Protein AF-A0A3D1CQ53-F1 (afdb_monomer_lite)

pLDDT: mean 74.88, std 13.14, range [30.3, 90.75]

Structure (mmCIF, N/CA/C/O backbone):
data_AF-A0A3D1CQ53-F1
#
_entry.id   AF-A0A3D1CQ53-F1
#
loop_
_atom_site.group_PDB
_atom_site.id
_atom_site.type_symbol
_atom_site.label_atom_id
_atom_site.label_alt_id
_atom_site.label_comp_id
_atom_site.label_asym_id
_atom_site.label_entity_id
_atom_site.label_seq_id
_atom_site.pdbx_PDB_ins_code
_atom_site.Cartn_x
_atom_site.Cartn_y
_atom_site.Cartn_z
_atom_site.occupancy
_atom_site.B_iso_or_equiv
_atom_site.auth_seq_id
_atom_site.auth_comp_id
_atom_site.auth_asym_id
_atom_site.auth_atom_id
_atom_site.pdbx_PDB_model_num
ATOM 1 N N . MET A 1 1 ? -16.013 13.087 -5.820 1.00 32.09 1 MET A N 1
ATOM 2 C CA . MET A 1 1 ? -15.587 11.989 -6.717 1.00 32.09 1 MET A CA 1
ATOM 3 C C . MET A 1 1 ? -15.829 10.697 -5.949 1.00 32.09 1 MET A C 1
ATOM 5 O O . MET A 1 1 ? -15.237 10.541 -4.894 1.00 32.09 1 MET A O 1
ATOM 9 N N . ARG A 1 2 ? -16.795 9.865 -6.360 1.00 30.30 2 ARG A N 1
ATOM 10 C CA . ARG A 1 2 ? -17.122 8.604 -5.670 1.00 30.30 2 ARG A CA 1
ATOM 11 C C . ARG A 1 2 ? -16.119 7.542 -6.119 1.00 30.30 2 ARG A C 1
ATOM 13 O O . ARG A 1 2 ? -16.204 7.085 -7.255 1.00 30.30 2 ARG A O 1
ATOM 20 N N . THR A 1 3 ? -15.159 7.187 -5.278 1.00 32.34 3 THR A N 1
ATOM 21 C CA . THR A 1 3 ? -14.360 5.975 -5.479 1.00 32.34 3 THR A CA 1
ATOM 22 C C . THR A 1 3 ? -15.174 4.800 -4.971 1.00 32.34 3 THR A C 1
ATOM 24 O O . THR A 1 3 ? -15.574 4.759 -3.814 1.00 32.34 3 THR A O 1
ATOM 27 N N . PHE A 1 4 ? -15.498 3.898 -5.890 1.00 36.31 4 PHE A N 1
ATOM 28 C CA . PHE A 1 4 ? -16.262 2.695 -5.621 1.00 36.31 4 PHE A CA 1
ATOM 29 C C . PHE A 1 4 ? -15.597 1.861 -4.528 1.00 36.31 4 PHE A C 1
ATOM 31 O O . PHE A 1 4 ? -14.381 1.648 -4.561 1.00 36.31 4 PHE A O 1
ATOM 38 N N . ALA A 1 5 ? -16.447 1.400 -3.609 1.00 36.03 5 ALA A N 1
ATOM 39 C CA . ALA A 1 5 ? -16.154 0.435 -2.568 1.00 36.03 5 ALA A CA 1
ATOM 40 C C . ALA A 1 5 ? -15.258 -0.670 -3.114 1.00 36.03 5 ALA A C 1
ATOM 42 O O . ALA A 1 5 ? -15.531 -1.309 -4.137 1.00 36.03 5 ALA A O 1
ATOM 43 N N . SER A 1 6 ? -14.150 -0.851 -2.432 1.00 37.25 6 SER A N 1
ATOM 44 C CA . SER A 1 6 ? -13.215 -1.899 -2.725 1.00 37.25 6 SER A CA 1
ATOM 45 C C . SER A 1 6 ? -13.654 -3.045 -1.790 1.00 37.25 6 SER A C 1
ATOM 47 O O . SER A 1 6 ? -13.871 -2.814 -0.616 1.00 37.25 6 SER A O 1
ATOM 49 N N . THR A 1 7 ? -13.969 -4.232 -2.330 1.00 43.34 7 THR A N 1
ATOM 50 C CA . THR A 1 7 ? -14.305 -5.511 -1.625 1.00 43.34 7 THR A CA 1
ATOM 51 C C . THR A 1 7 ? -13.051 -6.340 -1.318 1.00 43.34 7 THR A C 1
ATOM 53 O O . THR A 1 7 ? -12.196 -6.245 -2.174 1.00 43.34 7 THR A O 1
ATOM 56 N N . PRO A 1 8 ? -12.947 -7.276 -0.335 1.00 45.84 8 PRO A N 1
ATOM 57 C CA . PRO A 1 8 ? -11.757 -8.123 -0.003 1.00 45.84 8 PRO A CA 1
ATOM 58 C C . PRO A 1 8 ? -10.903 -8.636 -1.181 1.00 45.84 8 PRO A C 1
ATOM 60 O O . PRO A 1 8 ? -9.692 -8.864 -1.099 1.00 45.84 8 PRO A O 1
ATOM 63 N N . GLY A 1 9 ? -11.550 -8.851 -2.326 1.00 51.47 9 GLY A N 1
ATOM 64 C CA . GLY A 1 9 ? -10.889 -9.108 -3.596 1.00 51.47 9 GLY A CA 1
ATOM 65 C C . GLY A 1 9 ? -10.155 -7.911 -4.211 1.00 51.47 9 GLY A C 1
ATOM 66 O O . GLY A 1 9 ? -9.601 -8.089 -5.285 1.00 51.47 9 GLY A O 1
ATOM 67 N N . SER A 1 10 ? -10.141 -6.722 -3.621 1.00 61.00 10 SER A N 1
ATOM 68 C CA . SER A 1 10 ? -9.715 -5.469 -4.235 1.00 61.00 10 SER A CA 1
ATOM 69 C C . SER A 1 10 ? -8.348 -5.049 -3.709 1.00 61.00 10 SER A C 1
ATOM 71 O O . SER A 1 10 ? -7.519 -4.714 -4.540 1.00 61.00 10 SER A O 1
ATOM 73 N N . ALA A 1 11 ? -8.048 -5.179 -2.408 1.00 61.94 11 ALA A N 1
ATOM 74 C CA . ALA A 1 11 ? -6.681 -5.031 -1.904 1.00 61.94 11 ALA A CA 1
ATOM 75 C C . ALA A 1 11 ? -5.781 -6.101 -2.539 1.00 61.94 11 ALA A C 1
ATOM 77 O O . ALA A 1 11 ? -4.714 -5.808 -3.078 1.00 61.94 11 ALA A O 1
ATOM 78 N N . ARG A 1 12 ? -6.292 -7.340 -2.624 1.00 65.94 12 ARG A N 1
ATOM 79 C CA . ARG A 1 12 ? -5.660 -8.425 -3.385 1.00 65.94 12 ARG A CA 1
ATOM 80 C C . ARG A 1 12 ? -5.546 -8.095 -4.878 1.00 65.94 12 ARG A C 1
ATOM 82 O O . ARG A 1 12 ? -4.484 -8.317 -5.447 1.00 65.94 12 ARG A O 1
ATOM 89 N N . ARG A 1 13 ? -6.595 -7.573 -5.533 1.00 73.38 13 ARG A N 1
ATOM 90 C CA . ARG A 1 13 ? -6.533 -7.193 -6.963 1.00 73.38 13 ARG A CA 1
ATOM 91 C C . ARG A 1 13 ? -5.620 -5.994 -7.224 1.00 73.38 13 ARG A C 1
ATOM 93 O O . ARG A 1 13 ? -4.964 -5.988 -8.254 1.00 73.38 13 ARG A O 1
ATOM 100 N N . ARG A 1 14 ? -5.536 -5.018 -6.320 1.00 73.00 14 ARG A N 1
ATOM 101 C CA . ARG A 1 14 ? -4.634 -3.857 -6.387 1.00 73.00 14 ARG A CA 1
ATOM 102 C C . ARG A 1 14 ? -3.191 -4.301 -6.198 1.00 73.00 14 ARG A C 1
ATOM 104 O O . ARG A 1 14 ? -2.336 -3.921 -6.993 1.00 73.00 14 ARG A O 1
ATOM 111 N N . PHE A 1 15 ? -2.924 -5.172 -5.225 1.00 77.88 15 PHE A N 1
ATOM 112 C CA . PHE A 1 15 ? -1.604 -5.773 -5.055 1.00 77.88 15 PHE A CA 1
ATOM 113 C C . PHE A 1 15 ? -1.211 -6.622 -6.272 1.00 77.88 15 PHE A C 1
ATOM 115 O O . PHE A 1 15 ? -0.175 -6.365 -6.868 1.00 77.88 15 PHE A O 1
ATOM 122 N N . ILE A 1 16 ? -2.052 -7.565 -6.715 1.00 80.88 16 ILE A N 1
ATOM 123 C CA . ILE A 1 16 ? -1.764 -8.390 -7.903 1.00 80.88 16 ILE A CA 1
ATOM 124 C C . ILE A 1 16 ? -1.617 -7.516 -9.155 1.00 80.88 16 ILE A C 1
ATOM 126 O O . ILE A 1 16 ? -0.698 -7.723 -9.937 1.00 80.88 16 ILE A O 1
ATOM 130 N N . GLY A 1 17 ? -2.484 -6.520 -9.338 1.00 82.81 17 GLY A N 1
ATOM 131 C CA . GLY A 1 17 ? -2.422 -5.592 -10.464 1.00 82.81 17 GLY A CA 1
ATOM 132 C C . GLY A 1 17 ? -1.127 -4.783 -10.474 1.00 82.81 17 GLY A C 1
ATOM 133 O O . GLY A 1 17 ? -0.437 -4.750 -11.489 1.00 82.81 17 GLY A O 1
ATOM 134 N N . SER A 1 18 ? -0.749 -4.191 -9.337 1.00 82.88 18 SER A N 1
ATOM 135 C CA . SER A 1 18 ? 0.518 -3.453 -9.206 1.00 82.88 18 SER A CA 1
ATOM 136 C C . SER A 1 18 ? 1.744 -4.359 -9.351 1.00 82.88 18 SER A C 1
ATOM 138 O O . SER A 1 18 ? 2.706 -3.974 -10.015 1.00 82.88 18 SER A O 1
ATOM 140 N N . LEU A 1 19 ? 1.683 -5.595 -8.848 1.00 85.94 19 LEU A N 1
ATOM 141 C CA . LEU A 1 19 ? 2.718 -6.609 -9.037 1.00 85.94 19 LEU A CA 1
ATOM 142 C C . LEU A 1 19 ? 2.900 -6.957 -10.521 1.00 85.94 19 LEU A C 1
ATOM 144 O O . LEU A 1 19 ? 4.029 -6.968 -11.004 1.00 85.94 19 LEU A O 1
ATOM 148 N N . VAL A 1 20 ? 1.809 -7.192 -11.256 1.00 89.75 20 VAL A N 1
ATOM 149 C CA . VAL A 1 20 ? 1.844 -7.486 -12.699 1.00 89.75 20 VAL A CA 1
ATOM 150 C C . VAL A 1 20 ? 2.421 -6.309 -13.483 1.00 89.75 20 VAL A C 1
ATOM 152 O O . VAL A 1 20 ? 3.287 -6.518 -14.329 1.00 89.75 20 VAL A O 1
ATOM 155 N N . VAL A 1 21 ? 2.003 -5.076 -13.180 1.00 86.00 21 VAL A N 1
ATOM 156 C CA . VAL A 1 21 ? 2.542 -3.868 -13.832 1.00 86.00 21 VAL A CA 1
ATOM 157 C C . VAL A 1 21 ? 4.032 -3.704 -13.536 1.00 86.00 21 VAL A C 1
ATOM 159 O O . VAL A 1 21 ? 4.813 -3.432 -14.446 1.00 86.00 21 VAL A O 1
ATOM 162 N N . THR A 1 22 ? 4.448 -3.922 -12.289 1.00 87.56 22 THR A N 1
ATOM 163 C CA . THR A 1 22 ? 5.853 -3.806 -11.878 1.00 87.56 22 THR A CA 1
ATOM 164 C C . THR A 1 22 ? 6.713 -4.860 -12.562 1.00 87.56 22 THR A C 1
ATOM 166 O O . THR A 1 22 ? 7.706 -4.515 -13.199 1.00 87.56 22 THR A O 1
ATOM 169 N N . LEU A 1 23 ? 6.310 -6.133 -12.506 1.00 89.62 23 LEU A N 1
ATOM 170 C CA . LEU A 1 23 ? 7.016 -7.228 -13.175 1.00 89.62 23 LEU A CA 1
ATOM 171 C C . LEU A 1 23 ? 7.055 -7.032 -14.693 1.00 89.62 23 LEU A C 1
ATOM 173 O O . LEU A 1 23 ? 8.103 -7.235 -15.298 1.00 89.62 23 LEU A O 1
ATOM 177 N N . GLY A 1 24 ? 5.953 -6.585 -15.299 1.00 90.00 24 GLY A N 1
ATOM 178 C CA . GLY A 1 24 ? 5.892 -6.258 -16.723 1.00 90.00 24 GLY A CA 1
ATOM 179 C C . GLY A 1 24 ? 6.849 -5.127 -17.102 1.00 90.00 24 GLY A C 1
ATOM 180 O O . GLY A 1 24 ? 7.594 -5.252 -18.070 1.00 90.00 24 GLY A O 1
ATOM 181 N N . THR A 1 25 ? 6.902 -4.059 -16.303 1.00 89.25 25 THR A N 1
ATOM 182 C CA . THR A 1 25 ? 7.808 -2.920 -16.535 1.00 89.25 25 THR A CA 1
ATOM 183 C C . THR A 1 25 ? 9.275 -3.344 -16.417 1.00 89.25 25 THR A C 1
ATOM 185 O O . THR A 1 25 ? 10.084 -3.011 -17.284 1.00 89.25 25 THR A O 1
ATOM 188 N N . TRP A 1 26 ? 9.619 -4.137 -15.397 1.00 89.12 26 TRP A N 1
ATOM 189 C CA . TRP A 1 26 ? 10.964 -4.701 -15.245 1.00 89.12 26 TRP A CA 1
ATOM 190 C C . TRP A 1 26 ? 11.325 -5.663 -16.380 1.00 89.12 26 TRP A C 1
ATOM 192 O O . TRP A 1 26 ? 12.440 -5.601 -16.893 1.00 89.12 26 TRP A O 1
ATOM 202 N N . ALA A 1 27 ? 10.391 -6.507 -16.823 1.00 90.75 27 ALA A N 1
ATOM 203 C CA . ALA A 1 27 ? 10.607 -7.404 -17.954 1.00 90.75 27 ALA A CA 1
ATOM 204 C C . ALA A 1 27 ? 10.875 -6.628 -19.252 1.00 90.75 27 ALA A C 1
ATOM 206 O O . ALA A 1 27 ? 11.795 -6.982 -19.982 1.00 90.75 27 ALA A O 1
ATOM 207 N N . VAL A 1 28 ? 10.139 -5.542 -19.516 1.00 88.69 28 VAL A N 1
ATOM 208 C CA . VAL A 1 28 ? 10.373 -4.668 -20.681 1.00 88.69 28 VAL A CA 1
ATOM 209 C C . VAL A 1 28 ? 11.734 -3.971 -20.592 1.00 88.69 28 VAL A C 1
ATOM 211 O O . VAL A 1 28 ? 12.457 -3.926 -21.587 1.00 88.69 28 VAL A O 1
ATOM 214 N N . LEU A 1 29 ? 12.129 -3.475 -19.416 1.00 89.25 29 LEU A N 1
ATOM 215 C CA . LEU A 1 29 ? 13.465 -2.904 -19.191 1.00 89.25 29 LEU A CA 1
ATOM 216 C C . LEU A 1 29 ? 14.570 -3.919 -19.490 1.00 89.25 29 LEU A C 1
ATOM 218 O O . LEU A 1 29 ? 15.460 -3.649 -20.292 1.00 89.25 29 LEU A O 1
ATOM 222 N N . LEU A 1 30 ? 14.486 -5.107 -18.894 1.00 89.94 30 LEU A N 1
ATOM 223 C CA . LEU A 1 30 ? 15.496 -6.148 -19.065 1.00 89.94 30 LEU A CA 1
ATOM 224 C C . LEU A 1 30 ? 15.528 -6.679 -20.499 1.00 89.94 30 LEU A C 1
ATOM 226 O O . LEU A 1 30 ? 16.609 -6.835 -21.057 1.00 89.94 30 LEU A O 1
ATOM 230 N N . PHE A 1 31 ? 14.369 -6.906 -21.119 1.00 90.44 31 PHE A N 1
ATOM 231 C CA . PHE A 1 31 ? 14.280 -7.387 -22.497 1.00 90.44 31 PHE A CA 1
ATOM 232 C C . PHE A 1 31 ? 14.771 -6.341 -23.502 1.00 90.44 31 PHE A C 1
ATOM 234 O O . PHE A 1 31 ? 15.511 -6.675 -24.428 1.00 90.44 31 PHE A O 1
ATOM 241 N N . SER A 1 32 ? 14.407 -5.069 -23.309 1.00 86.06 32 SER A N 1
ATOM 242 C CA . SER A 1 32 ? 14.920 -3.985 -24.149 1.00 86.06 32 SER A CA 1
ATOM 243 C C . SER A 1 32 ? 16.432 -3.878 -24.011 1.00 86.06 32 SER A C 1
ATOM 245 O O . SER A 1 32 ? 17.107 -3.925 -25.031 1.00 86.06 32 SER A O 1
ATOM 247 N N . GLY A 1 33 ? 16.988 -3.856 -22.795 1.00 85.50 33 GLY A N 1
ATOM 248 C CA . GLY A 1 33 ? 18.441 -3.837 -22.589 1.00 85.50 33 GLY A CA 1
ATOM 249 C C . GLY A 1 33 ? 19.140 -5.055 -23.195 1.00 85.50 33 GLY A C 1
ATOM 250 O O . GLY A 1 33 ? 20.115 -4.903 -23.925 1.00 85.50 33 GLY A O 1
ATOM 251 N N . TRP A 1 34 ? 18.596 -6.253 -22.972 1.00 88.94 34 TRP A N 1
ATOM 252 C CA . TRP A 1 34 ? 19.131 -7.501 -23.517 1.00 88.94 34 TRP A CA 1
ATOM 253 C C . TRP A 1 34 ? 19.160 -7.532 -25.047 1.00 88.94 34 TRP A C 1
ATOM 255 O O . TRP A 1 34 ? 20.051 -8.145 -25.619 1.00 88.94 34 TRP A O 1
ATOM 265 N N . THR A 1 35 ? 18.209 -6.888 -25.725 1.00 87.56 35 THR A N 1
ATOM 266 C CA . THR A 1 35 ? 18.141 -6.885 -27.196 1.00 87.56 35 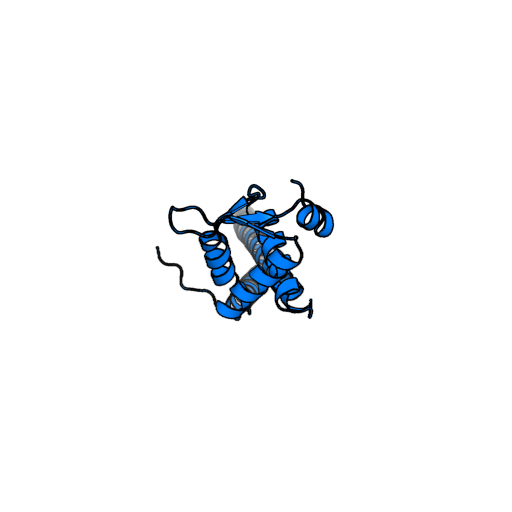THR A CA 1
ATOM 267 C C . THR A 1 35 ? 18.904 -5.719 -27.817 1.00 87.56 35 THR A C 1
ATOM 269 O O . THR A 1 35 ? 19.664 -5.916 -28.762 1.00 87.56 35 THR A O 1
ATOM 272 N N . THR A 1 36 ? 18.751 -4.508 -27.280 1.00 84.00 36 THR A N 1
ATOM 273 C CA . THR A 1 36 ? 19.347 -3.296 -27.868 1.00 84.00 36 THR A CA 1
ATOM 274 C C . THR A 1 36 ? 20.830 -3.137 -27.566 1.00 84.00 36 THR A C 1
ATOM 276 O O . THR A 1 36 ? 21.560 -2.701 -28.449 1.00 84.00 36 THR A O 1
ATOM 279 N N . VAL A 1 37 ? 21.320 -3.526 -26.384 1.00 84.19 37 VAL A N 1
ATOM 280 C CA . VAL A 1 37 ? 22.755 -3.423 -26.061 1.00 84.19 37 VAL A CA 1
ATOM 281 C C . VAL A 1 37 ? 23.625 -4.257 -27.015 1.00 84.19 37 VAL A C 1
ATOM 283 O O . VAL A 1 37 ? 24.517 -3.677 -27.629 1.00 84.19 37 VAL A O 1
ATOM 286 N N . PRO A 1 38 ? 23.396 -5.572 -27.215 1.00 83.81 38 PRO A N 1
ATOM 287 C CA . PRO A 1 38 ? 24.208 -6.346 -28.155 1.00 83.81 38 PRO A CA 1
ATOM 288 C C . PRO A 1 38 ? 23.997 -5.919 -29.610 1.00 83.81 38 PRO A C 1
ATOM 290 O O . PRO A 1 38 ? 24.937 -5.993 -30.395 1.00 83.81 38 PRO A O 1
ATOM 293 N N . PHE A 1 39 ? 22.803 -5.438 -29.970 1.00 84.06 39 PHE A N 1
ATOM 294 C CA . PHE A 1 39 ? 22.555 -4.858 -31.289 1.00 84.06 39 PHE A CA 1
ATOM 295 C C . PHE A 1 39 ? 23.460 -3.640 -31.535 1.00 84.06 39 PHE A C 1
ATOM 297 O O . PHE A 1 39 ? 24.241 -3.640 -32.480 1.00 84.06 39 PHE A O 1
ATOM 304 N N . PHE A 1 40 ? 23.458 -2.658 -30.626 1.00 82.44 40 PHE A N 1
ATOM 305 C CA . PHE A 1 40 ? 24.289 -1.458 -30.757 1.00 82.44 40 PHE A CA 1
ATOM 306 C C . PHE A 1 40 ? 25.796 -1.724 -30.636 1.00 82.44 40 PHE A C 1
ATOM 308 O O . PHE A 1 40 ? 26.585 -0.975 -31.208 1.00 82.44 40 PHE A O 1
ATOM 315 N N . LEU A 1 41 ? 26.212 -2.769 -29.913 1.00 82.69 41 LEU A N 1
ATOM 316 C CA . LEU A 1 41 ? 27.621 -3.174 -29.831 1.00 82.69 41 LEU A CA 1
ATOM 317 C C . LEU A 1 41 ? 28.136 -3.824 -31.124 1.00 82.69 41 LEU A C 1
ATOM 319 O O . LEU A 1 41 ? 29.323 -3.709 -31.417 1.00 82.69 41 LEU A O 1
ATOM 323 N N . ASN A 1 42 ? 27.267 -4.488 -31.890 1.00 81.56 42 ASN A N 1
ATOM 324 C CA . ASN A 1 42 ? 27.632 -5.134 -33.155 1.00 81.56 42 ASN A CA 1
ATOM 325 C C . ASN A 1 42 ? 27.556 -4.189 -34.366 1.00 81.56 42 ASN A C 1
ATOM 327 O O . ASN A 1 42 ? 27.997 -4.545 -35.456 1.00 81.56 42 ASN A O 1
ATOM 331 N N . GLU A 1 43 ? 26.999 -2.991 -34.196 1.00 79.06 43 GLU A N 1
ATOM 332 C CA . GLU A 1 43 ? 26.755 -2.052 -35.285 1.00 79.06 43 GLU A CA 1
ATOM 333 C C . GLU A 1 43 ? 27.849 -0.969 -35.321 1.00 79.06 43 GLU A C 1
ATOM 335 O O . GLU A 1 43 ? 27.824 -0.001 -34.555 1.00 79.06 43 GLU A O 1
ATOM 340 N N . GLU A 1 44 ? 28.802 -1.099 -36.253 1.00 71.25 44 GLU A N 1
ATOM 341 C CA . GLU A 1 44 ? 29.978 -0.214 -36.402 1.00 71.25 44 GLU A CA 1
ATOM 342 C C . GLU A 1 44 ? 29.636 1.275 -36.622 1.00 71.25 44 GLU A C 1
ATOM 344 O O . GLU A 1 44 ? 30.494 2.146 -36.481 1.00 71.25 44 GLU A O 1
ATOM 349 N N . ARG A 1 45 ? 28.384 1.591 -36.977 1.00 76.62 45 ARG A N 1
ATOM 350 C CA . ARG A 1 45 ? 27.917 2.953 -37.295 1.00 76.62 45 ARG A CA 1
ATOM 351 C C . ARG A 1 45 ? 27.108 3.619 -36.184 1.00 76.62 45 ARG A C 1
ATOM 353 O O . ARG A 1 45 ? 26.574 4.709 -36.402 1.00 76.62 45 ARG A O 1
ATOM 360 N N . THR A 1 46 ? 26.993 3.002 -35.010 1.00 77.25 46 THR A N 1
ATOM 361 C CA . THR A 1 46 ? 26.242 3.608 -33.905 1.00 77.25 46 THR A CA 1
ATOM 362 C C . THR A 1 46 ? 26.925 4.892 -33.439 1.00 77.25 46 THR A C 1
ATOM 364 O O . THR A 1 46 ? 28.054 4.876 -32.954 1.00 77.25 46 THR A O 1
ATOM 367 N N . SER A 1 47 ? 26.239 6.029 -33.570 1.00 83.75 47 SER A N 1
ATOM 368 C CA . SER A 1 47 ? 26.773 7.312 -33.116 1.00 83.75 47 SER A CA 1
ATOM 369 C C . SER A 1 47 ? 26.726 7.426 -31.589 1.00 83.75 47 SER A C 1
ATOM 371 O O . SER A 1 47 ? 25.825 6.898 -30.934 1.00 83.75 47 SER A O 1
ATOM 373 N N . ALA A 1 48 ? 27.654 8.186 -31.002 1.00 82.12 48 ALA A N 1
ATOM 374 C CA . ALA A 1 48 ? 27.637 8.483 -29.565 1.00 82.12 48 ALA A CA 1
ATOM 375 C C . ALA A 1 48 ? 26.313 9.139 -29.115 1.00 82.12 48 ALA A C 1
ATOM 377 O O . ALA A 1 48 ? 25.839 8.905 -28.006 1.00 82.12 48 ALA A O 1
ATOM 378 N N . VAL A 1 49 ? 25.675 9.913 -30.001 1.00 85.88 49 VAL A N 1
ATOM 379 C CA . VAL A 1 49 ? 24.367 10.538 -29.754 1.00 85.88 49 VAL A CA 1
ATOM 380 C C . VAL A 1 49 ? 23.269 9.483 -29.578 1.00 85.88 49 VAL A C 1
ATOM 382 O O . VAL A 1 49 ? 22.432 9.629 -28.689 1.00 85.88 49 VAL A O 1
ATOM 385 N N . ALA A 1 50 ? 23.287 8.401 -30.363 1.00 83.31 50 ALA A N 1
ATOM 386 C CA . ALA A 1 50 ? 22.322 7.310 -30.229 1.00 83.31 50 ALA A CA 1
ATOM 387 C C . ALA A 1 50 ? 22.453 6.596 -28.871 1.00 83.31 50 ALA A C 1
ATOM 389 O O . ALA A 1 50 ? 21.441 6.343 -28.219 1.00 83.31 50 ALA A O 1
ATOM 390 N N . TRP A 1 51 ? 23.684 6.366 -28.399 1.00 82.88 51 TRP A N 1
ATOM 391 C CA . TRP A 1 51 ? 23.947 5.804 -27.067 1.00 82.88 51 TRP A CA 1
ATOM 392 C C . TRP A 1 51 ? 23.451 6.700 -25.930 1.00 82.88 51 TRP A C 1
ATOM 394 O O . TRP A 1 51 ? 22.855 6.207 -24.972 1.00 82.88 51 TRP A O 1
ATOM 404 N N . ILE A 1 52 ? 23.650 8.016 -26.044 1.00 86.62 52 ILE A N 1
ATOM 405 C CA . ILE A 1 52 ? 23.174 8.982 -25.044 1.00 86.62 52 ILE A CA 1
ATOM 406 C C . ILE A 1 52 ? 21.641 9.009 -25.008 1.00 86.62 52 ILE A C 1
ATOM 408 O O . ILE A 1 52 ? 21.053 8.920 -23.931 1.00 86.62 52 ILE A O 1
ATOM 412 N N . MET A 1 53 ? 20.983 9.082 -26.170 1.00 87.38 53 MET A N 1
ATOM 413 C CA . MET A 1 53 ? 19.516 9.080 -26.253 1.00 87.38 53 MET A CA 1
ATOM 414 C C . MET A 1 53 ? 18.925 7.773 -25.720 1.00 87.38 53 MET A C 1
ATOM 416 O O . MET A 1 53 ? 17.958 7.803 -24.959 1.00 87.38 53 MET A O 1
ATOM 420 N N . PHE A 1 54 ? 19.542 6.636 -26.052 1.00 85.12 54 PHE A N 1
ATOM 421 C CA . PHE A 1 54 ? 19.167 5.339 -25.500 1.00 85.12 54 PHE A CA 1
ATOM 422 C C . PHE A 1 54 ? 19.297 5.324 -23.973 1.00 85.12 54 PHE A C 1
ATOM 424 O O . PHE A 1 54 ? 18.334 4.984 -23.291 1.00 85.12 54 PHE A O 1
ATOM 431 N N . GLY A 1 55 ? 20.433 5.772 -23.429 1.00 86.62 55 GLY A N 1
ATOM 432 C CA . GLY A 1 55 ? 20.659 5.850 -21.984 1.00 86.62 55 GLY A CA 1
ATOM 433 C C . GLY A 1 55 ? 19.639 6.733 -21.255 1.00 86.62 55 GLY A C 1
ATOM 434 O O . GLY A 1 55 ? 19.146 6.347 -20.196 1.00 86.62 55 GLY A O 1
ATOM 435 N N . LEU A 1 56 ? 19.259 7.877 -21.833 1.00 90.12 56 LEU A N 1
ATOM 436 C CA . LEU A 1 56 ? 18.241 8.773 -21.262 1.00 90.12 56 LEU A CA 1
ATOM 437 C C . LEU A 1 56 ? 16.840 8.145 -21.252 1.00 90.12 56 LEU A C 1
ATOM 439 O O . LEU A 1 56 ? 16.125 8.238 -20.248 1.00 90.12 56 LEU A O 1
ATOM 443 N N . ILE A 1 57 ? 16.453 7.472 -22.341 1.00 87.62 57 ILE A N 1
ATOM 444 C CA . ILE A 1 57 ? 15.196 6.712 -22.402 1.00 87.62 57 ILE A CA 1
ATOM 445 C C . ILE A 1 57 ? 15.213 5.609 -21.337 1.00 87.62 57 ILE A C 1
ATOM 447 O O . ILE A 1 57 ? 14.254 5.464 -20.578 1.00 87.62 57 ILE A O 1
ATOM 451 N N . TRP A 1 58 ? 16.329 4.888 -21.220 1.00 87.38 58 TRP A N 1
ATOM 452 C CA . TRP A 1 58 ? 16.493 3.804 -20.254 1.00 87.38 58 TRP A CA 1
ATOM 453 C C . TRP A 1 58 ? 16.386 4.289 -18.803 1.00 87.38 58 TRP A C 1
ATOM 455 O O . TRP A 1 58 ? 15.660 3.693 -18.009 1.00 87.38 58 TRP A O 1
ATOM 465 N N . LEU A 1 59 ? 17.025 5.415 -18.467 1.00 87.69 59 LEU A N 1
ATOM 466 C CA . LEU A 1 59 ? 16.929 6.043 -17.144 1.00 87.69 59 LEU A CA 1
ATOM 467 C C . LEU A 1 59 ? 15.502 6.492 -16.807 1.00 87.69 59 LEU A C 1
ATOM 469 O O . LEU A 1 59 ? 15.061 6.335 -15.669 1.00 87.69 59 LEU A O 1
ATOM 473 N N . THR A 1 60 ? 14.762 7.009 -17.789 1.00 87.81 60 THR A N 1
ATOM 474 C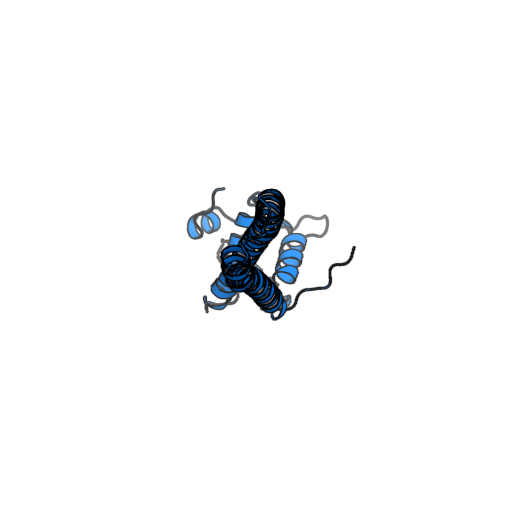 CA . THR A 1 60 ? 13.373 7.454 -17.591 1.00 87.81 60 THR A CA 1
ATOM 475 C C . THR A 1 60 ? 12.454 6.270 -17.279 1.00 87.81 60 THR A C 1
ATOM 477 O O . THR A 1 60 ? 11.649 6.327 -16.345 1.00 87.81 60 THR A O 1
ATOM 480 N N . ILE A 1 61 ? 12.603 5.166 -18.016 1.00 85.56 61 ILE A N 1
ATOM 481 C CA . ILE A 1 61 ? 11.826 3.943 -17.777 1.00 85.56 61 ILE A CA 1
ATOM 482 C C . ILE A 1 61 ? 12.233 3.307 -16.437 1.00 85.56 61 ILE A C 1
ATOM 484 O O . ILE A 1 61 ? 11.362 2.882 -15.676 1.00 85.56 61 ILE A O 1
ATOM 488 N N . LEU A 1 62 ? 13.531 3.300 -16.103 1.00 86.81 62 LEU A N 1
ATOM 489 C CA . LEU A 1 62 ? 14.041 2.821 -14.814 1.00 86.81 62 LEU A CA 1
ATOM 490 C C . LEU A 1 62 ? 13.431 3.597 -13.642 1.00 86.81 62 LEU A C 1
ATOM 492 O O . LEU A 1 62 ? 12.984 2.989 -12.671 1.00 86.81 62 LEU A O 1
ATOM 496 N N . PHE A 1 63 ? 13.359 4.926 -13.742 1.00 88.44 63 PHE A N 1
ATOM 497 C CA . PHE A 1 63 ? 12.709 5.756 -12.729 1.00 88.44 63 PHE A CA 1
ATOM 498 C C . PHE A 1 63 ? 11.233 5.374 -12.547 1.00 88.44 63 PHE A C 1
ATOM 500 O O . PHE A 1 63 ? 10.786 5.159 -11.419 1.00 88.44 63 PHE A O 1
ATOM 507 N N . GLY A 1 64 ? 10.491 5.193 -13.645 1.00 84.50 64 GLY A N 1
ATOM 508 C CA . GLY A 1 64 ? 9.111 4.699 -13.597 1.00 84.50 64 GLY A CA 1
ATOM 509 C C . GLY A 1 64 ? 8.991 3.335 -12.905 1.00 84.50 64 GLY A C 1
ATOM 510 O O . GLY A 1 64 ? 8.138 3.156 -12.035 1.00 84.50 64 GLY A O 1
ATOM 511 N N . ALA A 1 65 ? 9.885 2.392 -13.215 1.00 85.25 65 ALA A N 1
ATOM 512 C CA . ALA A 1 65 ? 9.913 1.072 -12.581 1.00 85.25 65 ALA A CA 1
ATOM 513 C C . ALA A 1 65 ? 10.156 1.149 -11.064 1.00 85.25 65 ALA A C 1
ATOM 515 O O . ALA A 1 65 ? 9.519 0.418 -10.298 1.00 85.25 65 ALA A O 1
ATOM 516 N N . VAL A 1 66 ? 11.026 2.058 -10.610 1.00 87.75 66 VAL A N 1
ATOM 517 C CA . VAL A 1 66 ? 11.254 2.309 -9.178 1.00 87.75 66 VAL A CA 1
ATOM 518 C C . VAL A 1 66 ? 9.982 2.831 -8.507 1.00 87.75 66 VAL A C 1
ATOM 520 O O . VAL A 1 66 ? 9.600 2.310 -7.458 1.00 87.75 66 VAL A O 1
ATOM 523 N N . VAL A 1 67 ? 9.279 3.785 -9.126 1.00 85.62 67 VAL A N 1
ATOM 524 C CA . VAL A 1 67 ? 8.005 4.315 -8.603 1.00 85.62 67 VAL A CA 1
ATOM 525 C C . VAL A 1 67 ? 6.945 3.212 -8.490 1.00 85.62 67 VAL A C 1
ATOM 527 O O . VAL A 1 67 ? 6.312 3.072 -7.441 1.00 85.62 67 VAL A O 1
ATOM 530 N N . PHE A 1 68 ? 6.790 2.366 -9.513 1.00 81.62 68 PHE A N 1
ATOM 531 C CA . PHE A 1 68 ? 5.866 1.225 -9.454 1.00 81.62 68 PHE A CA 1
ATOM 532 C C . PHE A 1 68 ? 6.258 0.201 -8.384 1.00 81.62 68 PHE A C 1
ATOM 534 O O . PHE A 1 68 ? 5.392 -0.351 -7.702 1.00 81.62 68 PHE A O 1
ATOM 541 N N . THR A 1 69 ? 7.559 -0.010 -8.178 1.00 84.56 69 THR A N 1
ATOM 542 C CA . THR A 1 69 ? 8.069 -0.894 -7.123 1.00 84.56 69 THR A CA 1
ATOM 543 C C . THR A 1 69 ? 7.734 -0.349 -5.732 1.00 84.56 69 THR A C 1
ATOM 545 O O . THR A 1 69 ? 7.292 -1.111 -4.870 1.00 84.56 69 THR A O 1
ATOM 548 N N . MET A 1 70 ? 7.879 0.963 -5.510 1.00 80.69 70 MET A N 1
ATOM 549 C CA . MET A 1 70 ? 7.461 1.611 -4.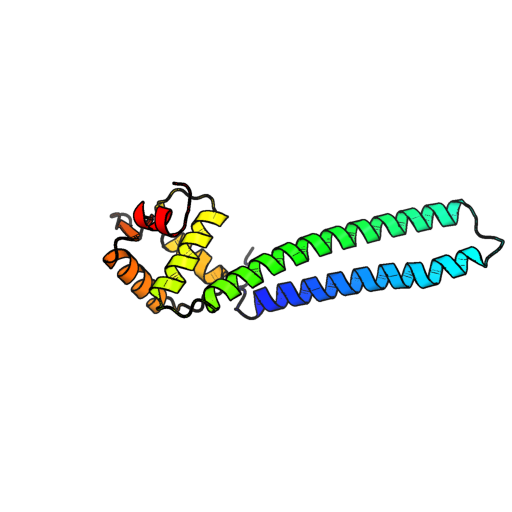259 1.00 80.69 70 MET A CA 1
ATOM 550 C C . MET A 1 70 ? 5.950 1.475 -4.038 1.00 80.69 70 MET A C 1
ATOM 552 O O . MET A 1 70 ? 5.534 1.003 -2.985 1.00 80.69 70 MET A O 1
ATOM 556 N N . SER A 1 71 ? 5.138 1.758 -5.060 1.00 77.50 71 SER A N 1
ATOM 557 C CA . SER A 1 71 ? 3.679 1.596 -4.981 1.00 77.50 71 SER A CA 1
ATOM 558 C C . SER A 1 71 ? 3.262 0.151 -4.669 1.00 77.50 71 SER A C 1
ATOM 560 O O . SER A 1 71 ? 2.395 -0.090 -3.830 1.00 77.50 71 SER A O 1
ATOM 562 N N . THR A 1 72 ? 3.916 -0.834 -5.287 1.00 78.06 72 THR A N 1
ATOM 563 C CA . THR A 1 72 ? 3.654 -2.259 -5.023 1.00 78.06 72 THR A CA 1
ATOM 564 C C . THR A 1 72 ? 4.048 -2.653 -3.601 1.00 78.06 72 THR A C 1
ATOM 566 O O . THR A 1 72 ? 3.363 -3.462 -2.974 1.00 78.06 72 THR A O 1
ATOM 569 N N . ARG A 1 73 ? 5.125 -2.067 -3.061 1.00 75.50 73 ARG A N 1
ATOM 570 C CA . ARG A 1 73 ? 5.556 -2.276 -1.672 1.00 75.50 73 ARG A CA 1
ATOM 571 C C . ARG A 1 73 ? 4.542 -1.732 -0.667 1.00 75.50 73 ARG A C 1
ATOM 573 O O . ARG A 1 73 ? 4.322 -2.378 0.357 1.00 75.50 73 ARG A O 1
ATOM 580 N N . ASP A 1 74 ? 3.933 -0.587 -0.950 1.00 72.62 74 ASP A N 1
ATOM 581 C CA . ASP A 1 74 ? 2.897 -0.017 -0.086 1.00 72.62 74 ASP A CA 1
ATOM 582 C C . ASP A 1 74 ? 1.625 -0.877 -0.128 1.00 72.62 74 ASP A C 1
ATOM 584 O O . ASP A 1 74 ? 1.171 -1.345 0.915 1.00 72.62 74 ASP A O 1
ATOM 588 N N . ASN A 1 75 ? 1.169 -1.264 -1.326 1.00 71.31 75 ASN A N 1
ATOM 589 C CA . ASN A 1 75 ? 0.038 -2.191 -1.487 1.00 71.31 75 ASN A CA 1
ATOM 590 C C . ASN A 1 75 ? 0.276 -3.552 -0.804 1.00 71.31 75 ASN A C 1
ATOM 592 O O . ASN A 1 75 ? -0.654 -4.177 -0.291 1.00 71.31 75 ASN A O 1
ATOM 596 N N . TRP A 1 76 ? 1.522 -4.039 -0.800 1.00 72.94 76 TRP A N 1
ATOM 597 C CA . TRP A 1 76 ? 1.906 -5.265 -0.100 1.00 72.94 76 TRP A CA 1
ATOM 598 C C . TRP A 1 76 ? 1.775 -5.133 1.418 1.00 72.94 76 TRP A C 1
ATOM 600 O O . TRP A 1 76 ? 1.287 -6.056 2.070 1.00 72.94 76 TRP A O 1
ATOM 610 N N . ARG A 1 77 ? 2.192 -3.998 1.992 1.00 72.50 77 ARG A N 1
ATOM 611 C CA . ARG A 1 77 ? 2.067 -3.740 3.435 1.00 72.50 77 ARG A CA 1
ATOM 612 C C . ARG A 1 77 ? 0.608 -3.702 3.868 1.00 72.50 77 ARG A C 1
ATOM 614 O O . ARG A 1 77 ? 0.276 -4.317 4.882 1.00 72.50 77 ARG A O 1
ATOM 621 N N . ASP A 1 78 ? -0.247 -3.059 3.082 1.00 66.56 78 ASP A N 1
ATOM 622 C CA . ASP A 1 78 ? -1.688 -3.013 3.341 1.00 66.56 78 ASP A CA 1
ATOM 623 C C . ASP A 1 78 ? -2.296 -4.418 3.277 1.00 66.56 78 ASP A C 1
ATOM 625 O O . ASP A 1 78 ? -2.983 -4.855 4.202 1.00 66.56 78 ASP A O 1
ATOM 629 N N . TYR A 1 79 ? -1.938 -5.193 2.247 1.00 65.88 79 TYR A N 1
ATOM 630 C CA . TYR A 1 79 ? -2.370 -6.584 2.121 1.00 65.88 79 TYR A CA 1
ATOM 631 C C . TYR A 1 79 ? -1.915 -7.461 3.300 1.00 65.88 79 TYR A C 1
ATOM 633 O O . TYR A 1 79 ? -2.709 -8.239 3.834 1.00 65.88 79 TYR A O 1
ATOM 641 N N . GLN A 1 80 ? -0.659 -7.331 3.741 1.00 66.62 80 GLN A N 1
ATOM 642 C CA . GLN A 1 80 ? -0.137 -8.076 4.890 1.00 66.62 80 GLN A CA 1
ATOM 643 C C . GLN A 1 80 ? -0.843 -7.707 6.195 1.00 66.62 80 GLN A C 1
ATOM 645 O O . GLN A 1 80 ? -1.093 -8.596 7.008 1.00 66.62 80 GLN A O 1
ATOM 650 N N . ARG A 1 81 ? -1.189 -6.432 6.401 1.00 63.94 81 ARG A N 1
ATOM 651 C CA . ARG A 1 81 ? -1.936 -5.990 7.588 1.00 63.94 81 ARG A CA 1
ATOM 652 C C . ARG A 1 81 ? -3.347 -6.568 7.609 1.00 63.94 81 ARG A C 1
ATOM 654 O O . ARG A 1 81 ? -3.730 -7.151 8.618 1.00 63.94 81 ARG A O 1
ATOM 661 N N . VAL A 1 82 ? -4.063 -6.536 6.482 1.00 62.75 82 VAL A N 1
ATOM 662 C CA . VAL A 1 82 ? -5.381 -7.189 6.358 1.00 62.75 82 VAL A CA 1
ATOM 663 C C . VAL A 1 82 ? -5.278 -8.698 6.620 1.00 62.75 82 VAL A C 1
ATOM 665 O O . VAL A 1 82 ? -6.128 -9.274 7.297 1.00 62.75 82 VAL A O 1
ATOM 668 N N . GLN A 1 83 ? -4.219 -9.358 6.140 1.00 60.84 83 GLN A N 1
ATOM 669 C CA . GLN A 1 83 ? -3.989 -10.774 6.445 1.00 60.84 83 GLN A CA 1
ATOM 670 C C . GLN A 1 83 ? -3.644 -11.037 7.919 1.00 60.84 83 GLN A C 1
ATOM 672 O O . GLN A 1 83 ? -4.084 -12.047 8.463 1.00 60.84 83 GLN A O 1
ATOM 677 N N . LEU A 1 84 ? -2.869 -10.164 8.567 1.00 61.06 84 LEU A N 1
ATOM 678 C CA . LEU A 1 84 ? -2.516 -10.272 9.988 1.00 61.06 84 LEU A CA 1
ATOM 679 C C . LEU A 1 84 ? -3.748 -10.156 10.889 1.00 61.06 84 LEU A C 1
ATOM 681 O O . LEU A 1 84 ? -3.858 -10.925 11.846 1.00 61.06 84 LEU A O 1
ATOM 685 N N . VAL A 1 85 ? -4.685 -9.272 10.536 1.00 56.75 85 VAL A N 1
ATOM 686 C CA . VAL A 1 85 ? -5.989 -9.146 11.204 1.00 56.75 85 VAL A CA 1
ATOM 687 C C . VAL A 1 85 ? -6.836 -10.405 10.986 1.00 56.75 85 VAL A C 1
ATOM 689 O O . VAL A 1 85 ? -7.379 -10.950 11.937 1.00 56.75 85 VAL A O 1
ATOM 692 N N . LYS A 1 86 ? -6.862 -10.958 9.763 1.00 53.97 86 LYS A N 1
ATOM 693 C CA . LYS A 1 86 ? -7.585 -12.213 9.465 1.00 53.97 86 LYS A CA 1
ATOM 694 C C . LYS A 1 86 ? -6.974 -13.466 10.106 1.00 53.97 86 LYS A C 1
ATOM 696 O O . LYS A 1 86 ? -7.676 -14.460 10.264 1.00 53.97 86 LYS A O 1
ATOM 701 N N . LYS A 1 87 ? -5.674 -13.458 10.427 1.00 50.88 87 LYS A N 1
ATOM 702 C CA . LYS A 1 87 ? -4.952 -14.615 10.991 1.00 50.88 87 LYS A CA 1
ATOM 703 C C . LYS A 1 87 ? -5.033 -14.689 12.522 1.00 50.88 87 LYS A C 1
ATOM 705 O O . LYS A 1 87 ? -4.838 -15.774 13.066 1.00 50.88 87 LYS A O 1
ATOM 710 N N . HIS A 1 88 ? -5.341 -13.587 13.211 1.00 52.56 88 HIS A N 1
ATOM 711 C CA . HIS A 1 88 ? -5.657 -13.618 14.642 1.00 52.56 88 HIS A CA 1
ATOM 712 C C . HIS A 1 88 ? -7.102 -14.084 14.825 1.00 52.56 88 HIS A C 1
ATOM 714 O O . HIS A 1 88 ? -8.023 -13.295 14.993 1.00 52.56 88 HIS A O 1
ATOM 720 N N . VAL A 1 89 ? -7.278 -15.405 14.750 1.00 47.50 89 VAL A N 1
ATOM 721 C CA . VAL A 1 89 ? -8.504 -16.118 15.125 1.00 47.50 89 VAL A CA 1
ATOM 722 C C . VAL A 1 89 ? -8.613 -16.095 16.655 1.00 47.50 89 VAL A C 1
ATOM 724 O O . VAL A 1 89 ? -8.295 -17.066 17.338 1.00 47.50 89 VAL A O 1
ATOM 727 N N . GLY A 1 90 ? -8.978 -14.926 17.168 1.00 50.56 90 GLY A N 1
ATOM 728 C CA . GLY A 1 90 ? -9.656 -14.712 18.442 1.00 50.56 90 GLY A CA 1
ATOM 729 C C . GLY A 1 90 ? -11.065 -14.185 18.149 1.00 50.56 90 GLY A C 1
ATOM 730 O O . GLY A 1 90 ? -11.415 -14.005 16.981 1.00 50.56 90 GLY A O 1
ATOM 731 N N . GLY A 1 91 ? -11.902 -13.997 19.168 1.00 60.62 91 GLY A N 1
ATOM 732 C CA . GLY A 1 91 ? -13.292 -13.554 18.990 1.00 60.62 91 GLY A CA 1
ATOM 733 C C . GLY A 1 91 ? -13.421 -12.225 18.229 1.00 60.62 91 GLY A C 1
ATOM 734 O O . GLY A 1 91 ? -12.439 -11.528 17.974 1.00 60.62 91 GLY A O 1
ATOM 735 N N . SER A 1 92 ? -14.649 -11.839 17.882 1.00 63.38 92 SER A N 1
ATOM 736 C CA . SER A 1 92 ? -14.959 -10.574 17.195 1.00 63.38 92 SER A CA 1
ATOM 737 C C . SER A 1 92 ? -14.339 -9.342 17.889 1.00 63.38 92 SER A C 1
ATOM 739 O O . SER A 1 92 ? -13.928 -8.405 17.201 1.00 63.38 92 SER A O 1
ATOM 741 N N . SER A 1 93 ? -14.152 -9.377 19.217 1.00 63.28 93 SER A N 1
ATOM 742 C CA . SER A 1 93 ? -13.437 -8.351 19.996 1.00 63.28 93 SER A CA 1
ATOM 743 C C . SER A 1 93 ? -11.950 -8.206 19.647 1.00 63.28 93 SER A C 1
ATOM 745 O O . SER A 1 93 ? -11.442 -7.088 19.581 1.00 63.28 93 SER A O 1
ATOM 747 N N . ASP A 1 94 ? -11.240 -9.308 19.394 1.00 68.19 94 ASP A N 1
ATOM 748 C CA . ASP A 1 94 ? -9.793 -9.304 19.124 1.00 68.19 94 ASP A CA 1
ATOM 749 C C . ASP A 1 94 ? -9.490 -8.790 17.714 1.00 68.19 94 ASP A C 1
ATOM 751 O O . ASP A 1 94 ? -8.489 -8.118 17.458 1.00 68.19 94 ASP A O 1
ATOM 755 N N . ILE A 1 95 ? -10.395 -9.073 16.780 1.00 69.94 95 ILE A N 1
ATOM 756 C CA . ILE A 1 95 ? -10.324 -8.525 15.428 1.00 69.94 95 ILE A CA 1
ATOM 757 C C . ILE A 1 95 ? -10.581 -7.012 15.484 1.00 69.94 95 ILE A C 1
ATOM 759 O O . ILE A 1 95 ? -9.853 -6.231 14.865 1.00 69.94 95 ILE A O 1
ATOM 763 N N . MET A 1 96 ? -11.571 -6.585 16.273 1.00 75.94 96 MET A N 1
ATOM 764 C CA . MET A 1 96 ? -11.890 -5.171 16.456 1.00 75.94 96 MET A CA 1
ATOM 765 C C . MET A 1 96 ? -10.749 -4.397 17.140 1.00 75.94 96 MET A C 1
ATOM 767 O O . MET A 1 96 ? -10.402 -3.305 16.690 1.00 75.94 96 MET A O 1
ATOM 771 N N . SER A 1 97 ? -10.083 -4.969 18.149 1.00 73.38 97 SER A N 1
ATOM 772 C CA . SER A 1 97 ? -8.910 -4.348 18.789 1.00 73.38 97 SER A CA 1
ATOM 773 C C . SER A 1 97 ? -7.736 -4.172 17.812 1.00 73.38 97 SER A C 1
ATOM 775 O O . SER A 1 97 ? -7.075 -3.125 17.779 1.00 73.38 97 SER A O 1
ATOM 777 N N . ALA A 1 98 ? -7.515 -5.142 16.921 1.00 72.50 98 ALA A N 1
ATOM 778 C CA . ALA A 1 98 ? -6.521 -5.028 15.856 1.00 72.50 98 ALA A CA 1
ATOM 779 C C . ALA A 1 98 ? -6.867 -3.917 14.841 1.00 72.50 98 ALA A C 1
ATOM 781 O O . ALA A 1 98 ? -5.979 -3.167 14.416 1.00 72.50 98 ALA A O 1
ATOM 782 N N . TYR A 1 99 ? -8.146 -3.753 14.488 1.00 76.69 99 TYR A N 1
ATOM 783 C CA . TYR A 1 99 ? -8.596 -2.649 13.633 1.00 76.69 99 TYR A CA 1
ATOM 784 C C . TYR A 1 99 ? -8.447 -1.285 14.315 1.00 76.69 99 TYR A C 1
ATOM 786 O O . TYR A 1 99 ? -7.923 -0.359 13.696 1.00 76.69 99 TYR A O 1
ATOM 794 N N . LEU A 1 100 ? -8.816 -1.164 15.591 1.00 79.00 100 LEU A N 1
ATOM 795 C CA . LEU A 1 100 ? -8.695 0.080 16.362 1.00 79.00 100 LEU A CA 1
ATOM 796 C C . LEU A 1 100 ? -7.235 0.523 16.519 1.00 79.00 100 LEU A C 1
ATOM 798 O O . LEU A 1 100 ? -6.911 1.691 16.300 1.00 79.00 100 LEU A O 1
ATOM 802 N N . SER A 1 101 ? -6.330 -0.412 16.821 1.00 77.00 101 SER A N 1
ATOM 803 C CA . 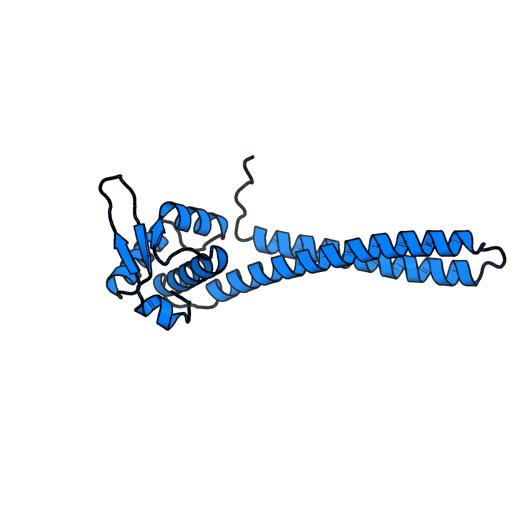SER A 1 101 ? -4.893 -0.113 16.904 1.00 77.00 101 SER A CA 1
ATOM 804 C C . SER A 1 101 ? -4.305 0.314 15.553 1.00 77.00 101 SER A C 1
ATOM 806 O O . SER A 1 101 ? -3.488 1.238 15.489 1.00 77.00 101 SER A O 1
ATOM 808 N N . SER A 1 102 ? -4.763 -0.302 14.459 1.00 73.50 102 SER A N 1
ATOM 809 C CA . SER A 1 102 ? -4.361 0.067 13.097 1.00 73.50 102 SER A CA 1
ATOM 810 C C . SER A 1 102 ? -4.880 1.450 12.703 1.00 73.50 102 SER A C 1
ATOM 812 O O . SER A 1 102 ? -4.121 2.249 12.151 1.00 73.50 102 SER A O 1
ATOM 814 N N . TYR A 1 103 ? -6.139 1.757 13.026 1.00 77.12 103 TYR A N 1
ATOM 815 C CA . TYR A 1 103 ? -6.751 3.062 12.782 1.00 77.12 103 TYR A CA 1
ATOM 816 C C . TYR A 1 103 ? -5.989 4.182 13.501 1.00 77.12 103 TYR A C 1
ATOM 818 O O . TYR A 1 103 ? -5.611 5.176 12.874 1.00 77.12 103 TYR A O 1
ATOM 826 N N . HIS A 1 104 ? -5.671 3.976 14.785 1.00 76.94 104 HIS A N 1
ATOM 827 C CA . HIS A 1 104 ? -4.880 4.914 15.583 1.00 76.94 104 HIS A CA 1
ATOM 828 C C . HIS A 1 104 ? -3.501 5.178 14.958 1.00 76.94 104 HIS A C 1
ATOM 830 O O . HIS A 1 104 ? -3.105 6.329 14.774 1.00 76.94 104 HIS A O 1
ATOM 836 N N . ALA A 1 105 ? -2.785 4.120 14.562 1.00 73.19 105 ALA A N 1
ATOM 837 C CA . ALA A 1 105 ? -1.447 4.237 13.981 1.00 73.19 105 ALA A CA 1
ATOM 838 C C . ALA A 1 105 ? -1.422 4.928 12.604 1.00 73.19 105 ALA A C 1
ATOM 840 O O . ALA A 1 105 ? -0.434 5.576 12.265 1.00 73.19 105 ALA A O 1
ATOM 841 N N . ILE A 1 106 ? -2.474 4.777 11.793 1.00 71.12 106 ILE A N 1
ATOM 842 C CA . ILE A 1 106 ? -2.539 5.355 10.439 1.00 71.12 106 ILE A CA 1
ATOM 843 C C . ILE A 1 106 ? -2.880 6.837 10.490 1.00 71.12 106 ILE A C 1
ATOM 845 O O . ILE A 1 106 ? -2.264 7.645 9.796 1.00 71.12 106 ILE A O 1
ATOM 849 N N . HIS A 1 107 ? -3.878 7.190 11.292 1.00 69.25 107 HIS A N 1
ATOM 850 C CA . HIS A 1 107 ? -4.409 8.545 11.297 1.00 69.25 107 HIS A CA 1
ATOM 851 C C . HIS A 1 107 ? -3.739 9.449 12.331 1.00 69.25 107 HIS A C 1
ATOM 853 O O . HIS A 1 107 ? -4.058 10.637 12.366 1.00 69.25 107 HIS A O 1
ATOM 859 N N . ASN A 1 108 ? -2.826 8.902 13.148 1.00 67.38 108 ASN A N 1
ATOM 860 C CA . ASN A 1 108 ? -2.180 9.595 14.263 1.00 67.38 108 ASN A CA 1
ATOM 861 C C . ASN A 1 108 ? -3.213 10.382 15.093 1.00 67.38 108 ASN A C 1
ATOM 863 O O . ASN A 1 108 ? -2.992 11.539 15.454 1.00 67.38 108 ASN A O 1
ATOM 867 N N . GLN A 1 109 ? -4.406 9.792 15.250 1.00 63.22 109 GLN A N 1
ATOM 868 C CA . GLN A 1 109 ? -5.538 10.464 15.876 1.00 63.22 109 GLN A CA 1
ATOM 869 C C . GLN A 1 109 ? -5.315 10.516 17.383 1.00 63.22 109 GLN A C 1
ATOM 871 O O . GLN A 1 109 ? -4.693 9.606 17.929 1.00 63.22 109 GLN A O 1
ATOM 876 N N . PRO A 1 110 ? -5.872 11.529 18.066 1.00 63.56 110 PRO A N 1
ATOM 877 C CA . PRO A 1 110 ? -6.035 11.453 19.508 1.00 63.56 110 PRO A CA 1
ATOM 878 C C . PRO A 1 110 ? -6.768 10.157 19.879 1.00 63.56 110 PRO A C 1
ATOM 880 O O . PRO A 1 110 ? -7.570 9.641 19.096 1.00 63.56 110 PRO A O 1
ATOM 883 N N . ALA A 1 111 ? -6.536 9.663 21.096 1.00 74.50 111 ALA A N 1
ATOM 884 C CA . ALA A 1 111 ? -7.161 8.453 21.633 1.00 74.50 111 ALA A CA 1
ATOM 885 C C . ALA A 1 111 ? -8.705 8.465 21.597 1.00 74.50 111 ALA A C 1
ATOM 887 O O . ALA A 1 111 ? -9.321 7.456 21.909 1.00 74.50 111 ALA A O 1
ATOM 888 N N . THR A 1 112 ? -9.336 9.571 21.197 1.00 81.44 112 THR A N 1
ATOM 889 C CA . THR A 1 112 ? -10.779 9.749 21.074 1.00 81.44 112 THR A CA 1
ATOM 890 C C . THR A 1 112 ? -11.179 10.066 19.630 1.00 81.44 112 THR A C 1
ATOM 892 O O . THR A 1 112 ? -10.693 11.037 19.047 1.00 81.44 112 THR A O 1
ATOM 895 N N . PHE A 1 113 ? -12.100 9.292 19.052 1.00 84.44 113 PHE A N 1
ATOM 896 C CA . PHE A 1 113 ? -12.582 9.472 17.679 1.00 84.44 113 PHE A CA 1
ATOM 897 C C . PHE A 1 113 ? -14.038 9.026 17.499 1.00 84.44 113 PHE A C 1
ATOM 899 O O . PHE A 1 113 ? -14.580 8.235 18.264 1.00 84.44 113 PHE A O 1
ATOM 906 N N . TRP A 1 114 ? -14.700 9.540 16.462 1.00 85.25 114 TRP A N 1
ATOM 907 C CA . TRP A 1 114 ? -16.090 9.193 16.163 1.00 85.25 114 TRP A CA 1
ATOM 908 C C . TRP A 1 114 ? -16.210 7.778 15.595 1.00 85.25 114 TRP A C 1
ATOM 910 O O . TRP A 1 114 ? -15.512 7.427 14.640 1.00 85.25 114 TRP A O 1
ATOM 920 N N . PHE A 1 115 ? -17.160 6.996 16.115 1.00 84.25 115 PHE A N 1
ATOM 921 C CA . PHE A 1 115 ? -17.477 5.663 15.603 1.00 84.25 115 PHE A CA 1
ATOM 922 C C . PHE A 1 115 ? -17.861 5.705 14.127 1.00 84.25 115 PHE A C 1
ATOM 924 O O . PHE A 1 115 ? -17.464 4.826 13.387 1.00 84.25 115 PHE A O 1
ATOM 931 N N . SER A 1 116 ? -18.568 6.739 13.664 1.00 81.56 116 SER A N 1
ATOM 932 C CA . SER A 1 116 ? -18.917 6.878 12.244 1.00 81.56 116 SER A CA 1
ATOM 933 C C . SER A 1 116 ? -17.686 6.994 11.341 1.00 81.56 116 SER A C 1
ATOM 935 O O . SER A 1 116 ? -17.673 6.422 10.256 1.00 81.56 116 SER A O 1
ATOM 937 N N . HIS A 1 117 ? -16.636 7.693 11.785 1.00 80.94 117 HIS A N 1
ATOM 938 C CA . HIS A 1 117 ? -15.379 7.797 11.039 1.00 80.94 117 HIS A CA 1
ATOM 939 C C . HIS A 1 117 ? -14.627 6.471 11.047 1.00 80.94 117 HIS A C 1
ATOM 941 O O . HIS A 1 117 ? -14.152 6.027 10.005 1.00 80.94 117 HIS A O 1
ATOM 947 N N . PHE A 1 118 ? -14.565 5.829 12.212 1.00 80.25 118 PHE A N 1
ATOM 948 C CA . PHE A 1 118 ? -13.947 4.520 12.348 1.00 80.25 118 PHE A CA 1
ATOM 949 C C . PHE A 1 118 ? -14.688 3.449 11.540 1.00 80.25 118 PHE A C 1
ATOM 951 O O . PHE A 1 118 ? -14.041 2.696 10.833 1.00 80.25 118 PHE A O 1
ATO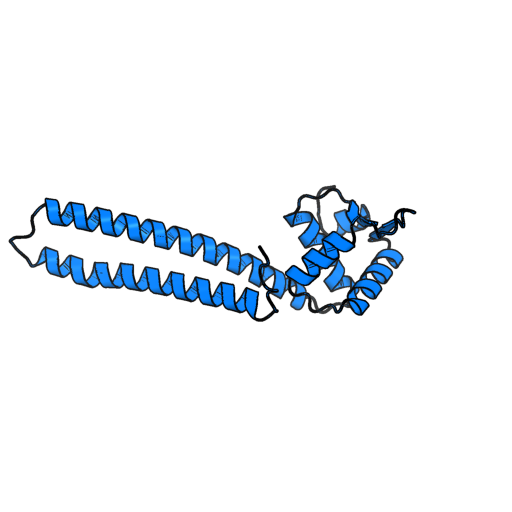M 958 N N . HIS A 1 119 ? -16.020 3.420 11.571 1.00 78.44 119 HIS A N 1
ATOM 959 C CA . HIS A 1 119 ? -16.861 2.501 10.805 1.00 78.44 119 HIS A CA 1
ATOM 960 C C . HIS A 1 119 ? -16.732 2.749 9.306 1.00 78.44 119 HIS A C 1
ATOM 962 O O . HIS A 1 119 ? -16.601 1.803 8.543 1.00 78.44 119 HIS A O 1
ATOM 968 N N . HIS A 1 120 ? -16.714 4.011 8.866 1.00 78.81 120 HIS A N 1
ATOM 969 C CA . HIS A 1 120 ? -16.492 4.316 7.455 1.00 78.81 120 HIS A CA 1
ATOM 970 C C . HIS A 1 120 ? -15.105 3.853 6.993 1.00 78.81 120 HIS A C 1
ATOM 972 O O . HIS A 1 120 ? -14.972 3.258 5.928 1.00 78.81 120 HIS A O 1
ATOM 978 N N . TRP A 1 121 ? -14.083 4.058 7.826 1.00 77.50 121 TRP A N 1
ATOM 979 C CA . TRP A 1 121 ? -12.756 3.510 7.573 1.00 77.50 121 TRP A CA 1
ATOM 980 C C . TRP A 1 121 ? -12.751 1.975 7.598 1.00 77.50 121 TRP A C 1
ATOM 982 O O . TRP A 1 121 ? -12.113 1.361 6.753 1.00 77.50 121 TRP A O 1
ATOM 992 N N . LEU A 1 122 ? -13.476 1.345 8.523 1.00 74.50 122 LEU A N 1
ATOM 993 C CA . LEU A 1 122 ? -13.609 -0.107 8.651 1.00 74.50 122 LEU A CA 1
ATOM 994 C C . LEU A 1 122 ? -14.256 -0.720 7.395 1.00 74.50 122 LEU A C 1
ATOM 996 O O . LEU A 1 122 ? -13.766 -1.731 6.884 1.00 74.50 122 LEU A O 1
ATOM 1000 N N . ASP A 1 123 ? -15.303 -0.071 6.875 1.00 71.81 123 ASP A N 1
ATOM 1001 C CA . ASP A 1 123 ? -15.954 -0.400 5.603 1.00 71.81 123 ASP A CA 1
ATOM 1002 C C . ASP A 1 123 ? -14.967 -0.262 4.434 1.00 71.81 123 ASP A C 1
ATOM 1004 O O . ASP A 1 123 ? -14.858 -1.163 3.598 1.00 71.81 123 ASP A O 1
ATOM 1008 N N . ASP A 1 124 ? -14.184 0.824 4.408 1.00 65.31 124 ASP A N 1
ATOM 1009 C CA . ASP A 1 124 ? -13.124 1.045 3.415 1.00 65.31 124 ASP A CA 1
ATOM 1010 C C . ASP A 1 124 ? -11.987 0.006 3.518 1.00 65.31 124 ASP A C 1
ATOM 1012 O O . ASP A 1 124 ? -11.327 -0.289 2.518 1.00 65.31 124 ASP A O 1
ATOM 1016 N N . GLN A 1 125 ? -11.754 -0.568 4.705 1.00 57.97 125 GLN A N 1
ATOM 1017 C CA . GLN A 1 125 ? -10.759 -1.619 4.953 1.00 57.97 125 GLN A CA 1
ATOM 1018 C C . GLN A 1 125 ? -11.265 -3.040 4.670 1.00 57.97 125 GLN A C 1
ATOM 1020 O O . GLN A 1 125 ? -10.544 -4.004 4.952 1.00 57.97 125 GLN A O 1
ATOM 1025 N N . GLU A 1 126 ? -12.462 -3.207 4.096 1.00 57.88 126 GLU A N 1
ATOM 1026 C CA . GLU A 1 126 ? -12.990 -4.528 3.720 1.00 57.88 126 GLU A CA 1
ATOM 1027 C C . GLU A 1 126 ? -13.054 -5.495 4.908 1.00 57.88 126 GLU A C 1
ATOM 1029 O O . GLU A 1 126 ? -12.717 -6.685 4.799 1.00 57.88 126 GLU A O 1
ATOM 1034 N N . SER A 1 127 ? -13.440 -4.952 6.061 1.00 56.62 127 SER A N 1
ATOM 1035 C CA . SER A 1 127 ? -13.647 -5.704 7.286 1.00 56.62 127 SER A CA 1
ATOM 1036 C C . SER A 1 127 ? -14.579 -6.895 7.059 1.00 56.62 127 SER A C 1
ATOM 1038 O O . SER A 1 127 ? -15.621 -6.789 6.421 1.00 56.62 127 SER A O 1
ATOM 1040 N N . ASN A 1 128 ? -14.182 -8.057 7.586 1.00 55.97 128 ASN A N 1
ATOM 1041 C CA . ASN A 1 128 ? -15.059 -9.225 7.666 1.00 55.97 128 ASN A CA 1
ATOM 1042 C C . ASN A 1 128 ? -16.084 -9.097 8.813 1.00 55.97 128 ASN A C 1
ATOM 1044 O O . ASN A 1 128 ? -16.911 -9.994 8.946 1.00 55.97 128 ASN A O 1
ATOM 1048 N N . LEU A 1 129 ? -15.997 -8.061 9.661 1.00 61.06 129 LEU A N 1
ATOM 1049 C CA . LEU A 1 129 ? -17.036 -7.778 10.646 1.00 61.06 129 LEU A CA 1
ATOM 1050 C C . LEU A 1 129 ? -18.200 -7.102 9.945 1.00 61.06 129 LEU A C 1
ATOM 1052 O O . LEU A 1 129 ? -18.044 -6.006 9.401 1.00 61.06 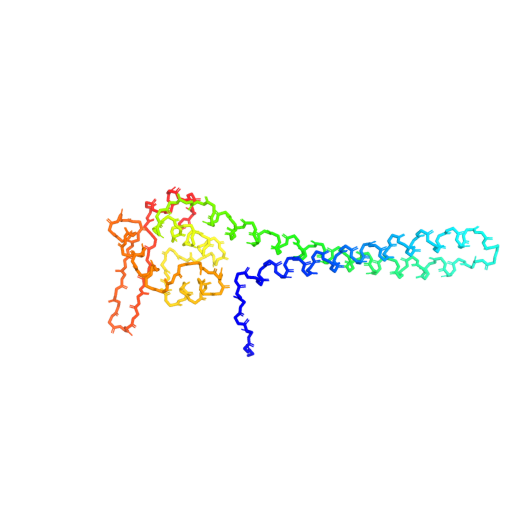129 LEU A O 1
ATOM 1056 N N . ASP A 1 130 ? -19.349 -7.764 9.997 1.00 65.12 130 ASP A N 1
ATOM 1057 C CA . ASP A 1 130 ? -20.612 -7.139 9.656 1.00 65.12 130 ASP A CA 1
ATOM 1058 C C . ASP A 1 130 ? -20.910 -6.010 10.658 1.00 65.12 130 ASP A C 1
ATOM 1060 O O . ASP A 1 130 ? -20.411 -6.006 11.785 1.00 65.12 130 ASP A O 1
ATOM 1064 N N . SER A 1 131 ? -21.732 -5.041 10.267 1.00 64.38 131 SER A N 1
ATOM 1065 C CA . SER A 1 131 ? -22.041 -3.874 11.117 1.00 64.38 131 SER A CA 1
ATOM 1066 C C . SER A 1 131 ? -22.605 -4.261 12.497 1.00 64.38 131 SER A C 1
ATOM 1068 O O . SER A 1 131 ? -22.313 -3.597 13.493 1.00 64.38 131 SER A O 1
ATOM 1070 N N . GLY A 1 132 ? -23.352 -5.370 12.571 1.00 65.94 132 GLY A N 1
ATOM 1071 C CA . GLY A 1 132 ? -23.821 -5.967 13.827 1.00 65.94 132 GLY A CA 1
ATOM 1072 C C . GLY A 1 132 ? -22.684 -6.542 14.675 1.00 65.94 132 GLY A C 1
ATOM 1073 O O . GLY A 1 132 ? -22.548 -6.178 15.839 1.00 65.94 132 GLY A O 1
ATOM 1074 N N . ASP A 1 133 ? -21.804 -7.344 14.071 1.00 69.56 133 ASP A N 1
ATOM 1075 C CA . ASP A 1 133 ? -20.642 -7.924 14.757 1.00 69.56 133 ASP A CA 1
ATOM 1076 C C . ASP A 1 133 ? -19.668 -6.842 15.245 1.00 69.56 133 ASP A C 1
ATOM 1078 O O . ASP A 1 133 ? -19.019 -6.995 16.280 1.00 69.56 133 ASP A O 1
ATOM 1082 N N . ALA A 1 134 ? -19.558 -5.735 14.506 1.00 69.12 134 ALA A N 1
ATOM 1083 C CA . ALA A 1 134 ? -18.735 -4.592 14.872 1.00 69.12 134 ALA A CA 1
ATOM 1084 C C . ALA A 1 134 ? -19.267 -3.868 16.117 1.00 69.12 134 ALA A C 1
ATOM 1086 O O . ALA A 1 134 ? -18.484 -3.482 16.986 1.00 69.12 134 ALA A O 1
ATOM 1087 N N . LEU A 1 135 ? -20.587 -3.705 16.216 1.00 75.06 135 LEU A N 1
ATOM 1088 C CA . LEU A 1 135 ? -21.249 -3.136 17.391 1.00 75.06 135 LEU A CA 1
ATOM 1089 C C . LEU A 1 135 ? -21.109 -4.048 18.613 1.00 75.06 135 LEU A C 1
ATOM 1091 O O . LEU A 1 135 ? -20.746 -3.562 19.685 1.00 75.06 135 LEU A O 1
ATOM 1095 N N . ASP A 1 136 ? -21.303 -5.355 18.439 1.00 79.75 136 ASP A N 1
ATOM 1096 C CA . ASP A 1 136 ? -21.122 -6.337 19.513 1.00 79.75 136 ASP A CA 1
ATOM 1097 C C . ASP A 1 136 ? -19.663 -6.384 19.990 1.00 79.75 136 ASP A C 1
ATOM 1099 O O . ASP A 1 136 ? -19.398 -6.418 21.192 1.00 79.75 136 ASP A O 1
ATOM 1103 N N . ALA A 1 137 ? -18.697 -6.307 19.070 1.00 76.94 137 ALA A N 1
ATOM 1104 C CA . ALA A 1 137 ? -17.277 -6.243 19.406 1.00 76.94 137 ALA A CA 1
ATOM 1105 C C . ALA A 1 137 ? -16.905 -4.955 20.154 1.00 76.94 137 ALA A C 1
ATOM 1107 O O . ALA A 1 137 ? -16.117 -4.995 21.098 1.00 76.94 137 ALA A O 1
ATOM 1108 N N . VAL A 1 138 ? -17.474 -3.811 19.759 1.00 82.12 138 VAL A N 1
ATOM 1109 C CA . VAL A 1 138 ? -17.302 -2.541 20.482 1.00 82.12 138 VAL A CA 1
ATOM 1110 C C . VAL A 1 138 ? -17.876 -2.640 21.890 1.00 82.12 138 VAL A C 1
ATOM 1112 O O . VAL A 1 138 ? -17.235 -2.177 22.829 1.00 82.12 138 VAL A O 1
ATOM 1115 N N . HIS A 1 139 ? -19.034 -3.281 22.051 1.00 82.75 139 HIS A N 1
ATOM 1116 C CA . HIS A 1 139 ? -19.631 -3.482 23.366 1.00 82.75 139 HIS A CA 1
ATOM 1117 C C . HIS A 1 139 ? -18.780 -4.406 24.250 1.00 82.75 139 HIS A C 1
ATOM 1119 O O . HIS A 1 139 ? -18.520 -4.081 25.402 1.00 82.75 139 HIS A O 1
ATOM 1125 N N . GLN A 1 140 ? -18.241 -5.497 23.701 1.00 81.62 140 GLN A N 1
ATOM 1126 C CA . GLN A 1 140 ? -17.318 -6.381 24.429 1.00 81.62 140 GLN A CA 1
ATOM 1127 C C . GLN A 1 140 ? -16.026 -5.666 24.857 1.00 81.62 140 GLN A C 1
ATOM 1129 O O . GLN A 1 140 ? -15.510 -5.911 25.946 1.00 81.62 140 GLN A O 1
ATOM 1134 N N . LEU A 1 141 ? -15.502 -4.769 24.017 1.00 82.12 141 LEU A N 1
ATOM 1135 C CA . LEU A 1 141 ? -14.325 -3.954 24.337 1.00 82.12 141 LEU A CA 1
ATOM 1136 C C . LEU A 1 141 ? -14.630 -2.834 25.349 1.00 82.12 141 LEU A C 1
ATOM 1138 O O . LEU A 1 141 ? -13.744 -2.413 26.096 1.00 82.12 141 LEU A O 1
ATOM 1142 N N . GLU A 1 142 ? -15.871 -2.350 25.392 1.00 85.44 142 GLU A N 1
ATOM 1143 C CA . GLU A 1 142 ? -16.365 -1.464 26.451 1.00 85.44 142 GLU A CA 1
ATOM 1144 C C . GLU A 1 142 ? -16.451 -2.221 27.785 1.00 85.44 142 GLU A C 1
ATOM 1146 O O . GLU A 1 142 ? -15.915 -1.760 28.794 1.00 85.44 142 GLU A O 1
ATOM 1151 N N . GLU A 1 143 ? -17.032 -3.424 27.787 1.00 84.94 143 GLU A N 1
ATOM 1152 C CA . GLU A 1 143 ? -17.115 -4.290 28.971 1.00 84.94 143 GLU A CA 1
ATOM 1153 C C . GLU A 1 143 ? -15.734 -4.710 29.497 1.00 84.94 143 GLU A C 1
ATOM 1155 O O . GLU A 1 143 ? -15.529 -4.795 30.711 1.00 84.94 143 GLU A O 1
ATOM 1160 N N . SER A 1 144 ? -14.756 -4.932 28.611 1.00 81.44 144 SER A N 1
ATOM 1161 C CA . SER A 1 144 ? -13.378 -5.255 29.005 1.00 81.44 144 SER A CA 1
ATOM 1162 C C . SER A 1 144 ? -12.602 -4.048 29.560 1.00 81.44 144 SER A C 1
ATOM 1164 O O . SER A 1 144 ? -11.512 -4.220 30.127 1.00 81.44 144 SER A O 1
ATOM 1166 N N . GLY A 1 145 ? -13.142 -2.832 29.420 1.00 82.44 145 GLY A N 1
ATOM 1167 C CA . GLY A 1 145 ? -12.497 -1.575 29.803 1.00 82.44 145 GLY A CA 1
ATOM 1168 C C . GLY A 1 145 ? -11.374 -1.142 28.854 1.00 82.44 145 GLY A C 1
ATOM 1169 O O . GLY A 1 145 ? -10.525 -0.326 29.225 1.00 82.44 145 GLY A O 1
ATOM 1170 N N . ASP A 1 146 ? -11.328 -1.705 27.649 1.00 81.38 146 ASP A N 1
ATOM 1171 C CA . ASP A 1 146 ? -10.361 -1.343 26.612 1.00 81.38 146 ASP A CA 1
ATOM 1172 C C . ASP A 1 146 ? -10.841 -0.131 25.787 1.00 81.38 146 ASP A C 1
ATOM 1174 O O . ASP A 1 146 ? -10.036 0.664 25.293 1.00 81.38 146 ASP A O 1
ATOM 1178 N N . LEU A 1 147 ? -12.159 0.066 25.719 1.00 86.12 147 LEU A N 1
ATOM 1179 C CA . LEU A 1 147 ? -12.814 1.252 25.175 1.00 86.12 147 LEU A CA 1
ATOM 1180 C C . LEU A 1 147 ? -13.668 1.942 26.240 1.00 86.12 147 LEU A C 1
ATOM 1182 O O . LEU A 1 147 ? -14.292 1.298 27.076 1.00 86.12 147 LEU A O 1
ATOM 1186 N N . ALA A 1 148 ? -13.744 3.265 26.164 1.00 85.69 148 ALA A N 1
ATOM 1187 C CA . ALA A 1 148 ? -14.776 4.063 26.808 1.00 85.69 148 ALA A CA 1
ATOM 1188 C C . ALA A 1 148 ? -15.653 4.687 25.718 1.00 85.69 148 ALA A C 1
ATOM 1190 O O . ALA A 1 148 ? -15.141 5.304 24.783 1.00 85.69 148 ALA A O 1
ATOM 1191 N N . ILE A 1 149 ? -16.970 4.508 25.817 1.00 85.06 149 ILE A N 1
ATOM 1192 C CA . ILE A 1 149 ? -17.919 5.037 24.836 1.00 85.06 149 ILE A CA 1
ATOM 1193 C C . ILE A 1 149 ? -18.622 6.253 25.426 1.00 85.06 149 ILE A C 1
ATOM 1195 O O . ILE A 1 149 ? -19.384 6.152 26.386 1.00 85.06 149 ILE A O 1
ATOM 1199 N N . GLU A 1 150 ? -18.420 7.411 24.808 1.00 84.25 150 GLU A N 1
ATOM 1200 C CA . GLU A 1 150 ? -19.189 8.608 25.120 1.00 84.25 150 GLU A CA 1
ATOM 1201 C C . GLU A 1 150 ? -20.362 8.740 24.143 1.00 84.25 150 GLU A C 1
ATOM 1203 O O . GLU A 1 150 ? -20.218 8.614 22.922 1.00 84.25 150 GLU A O 1
ATOM 1208 N N . ARG A 1 151 ? -21.554 9.000 24.693 1.00 82.81 151 ARG A N 1
ATOM 1209 C CA . ARG A 1 151 ? -22.802 9.195 23.938 1.00 82.81 151 ARG A CA 1
ATOM 1210 C C . ARG A 1 151 ? -23.251 10.653 24.058 1.00 82.81 151 ARG A C 1
ATOM 1212 O O . ARG A 1 151 ? -24.127 10.955 24.871 1.00 82.81 151 ARG A O 1
ATOM 1219 N N . PRO A 1 152 ? -22.630 11.583 23.315 1.00 79.56 152 PRO A N 1
ATOM 1220 C CA . PRO A 1 152 ? -23.014 12.985 23.357 1.00 79.56 152 PRO A CA 1
ATOM 1221 C C . PRO A 1 152 ? -24.454 13.184 22.866 1.00 79.56 152 PRO A C 1
ATOM 1223 O O . PRO A 1 152 ? -24.933 12.506 21.954 1.00 79.56 152 PRO A O 1
ATOM 1226 N N . SER A 1 153 ? -25.141 14.173 23.443 1.00 76.62 153 SER A N 1
ATOM 1227 C CA . SER A 1 153 ? -26.535 14.526 23.123 1.00 76.62 153 SER A CA 1
ATOM 1228 C C . SER A 1 153 ? -26.758 14.961 21.667 1.00 76.62 153 SER A C 1
ATOM 1230 O O . SER A 1 153 ? -27.898 15.073 21.224 1.00 76.62 153 SER A O 1
ATOM 1232 N N . THR A 1 154 ? -25.679 15.182 20.915 1.00 70.50 154 THR A N 1
ATOM 1233 C CA . THR A 1 154 ? -25.664 15.562 19.499 1.00 70.50 154 THR A CA 1
ATOM 1234 C C . THR A 1 154 ? -25.935 14.403 18.531 1.00 70.50 154 THR A C 1
ATOM 1236 O O . THR A 1 154 ? -26.049 14.650 17.333 1.00 70.50 154 THR A O 1
ATOM 1239 N N . GLY A 1 155 ? -26.086 13.164 19.018 1.00 61.94 155 GLY A N 1
ATOM 1240 C CA . GLY A 1 155 ? -26.550 12.032 18.202 1.00 61.94 155 GLY A CA 1
ATOM 1241 C C . GLY A 1 155 ? -25.443 11.216 17.524 1.00 61.94 155 GLY A C 1
ATOM 1242 O O . GLY A 1 155 ? -25.648 10.706 16.426 1.00 61.94 155 GLY A O 1
ATOM 1243 N N . GLY A 1 156 ? -24.282 11.075 18.171 1.00 77.31 156 GLY A N 1
ATOM 1244 C CA . GLY A 1 156 ? -23.171 10.243 17.696 1.00 77.31 156 GLY A CA 1
ATOM 1245 C C . GLY A 1 156 ? -22.597 9.335 18.785 1.00 77.31 156 GLY A C 1
ATOM 1246 O O . GLY A 1 156 ? -22.902 9.495 19.964 1.00 77.31 156 GLY A O 1
ATOM 1247 N N . LEU A 1 157 ? -21.754 8.387 18.374 1.00 82.00 157 LEU A N 1
ATOM 1248 C CA . LEU A 1 157 ? -20.966 7.523 19.257 1.00 82.00 157 LEU A CA 1
ATOM 1249 C C . LEU A 1 157 ? -19.503 7.947 19.167 1.00 82.00 157 LEU A C 1
ATOM 1251 O O . LEU A 1 157 ? -18.924 7.934 18.077 1.00 82.00 157 LEU A O 1
ATOM 1255 N N . LEU A 1 158 ? -18.922 8.342 20.294 1.00 85.44 158 LEU A N 1
ATOM 1256 C CA . LEU A 1 158 ? -17.517 8.707 20.399 1.00 85.44 158 LEU A CA 1
ATOM 1257 C C . LEU A 1 158 ? -16.784 7.576 21.126 1.00 85.44 158 LEU A C 1
ATOM 1259 O O . LEU A 1 158 ? -17.150 7.206 22.239 1.00 85.44 158 LEU A O 1
ATOM 1263 N N . LEU A 1 159 ? -15.781 7.000 20.471 1.00 86.38 159 LEU A N 1
ATOM 1264 C CA . LEU A 1 159 ? -14.931 5.953 21.021 1.00 86.38 159 LEU A CA 1
ATOM 1265 C C . LEU A 1 159 ? -13.671 6.587 21.603 1.00 86.38 159 LEU A C 1
ATOM 1267 O O . LEU A 1 159 ? -12.975 7.318 20.900 1.00 86.38 159 LEU A O 1
ATOM 1271 N N . ALA A 1 160 ? -13.357 6.278 22.855 1.00 86.56 160 ALA A N 1
ATOM 1272 C CA . ALA A 1 160 ? -12.104 6.635 23.501 1.00 86.56 160 ALA A CA 1
ATOM 1273 C C . ALA A 1 160 ? -11.311 5.367 23.854 1.00 86.56 160 ALA A C 1
ATOM 1275 O O . ALA A 1 160 ? -11.782 4.515 24.604 1.00 86.56 160 ALA A O 1
ATOM 1276 N N . LEU A 1 161 ? -10.100 5.235 23.317 1.00 84.12 161 LEU A N 1
ATOM 1277 C CA . LEU A 1 161 ? -9.150 4.182 23.664 1.00 84.12 161 LEU A CA 1
ATOM 1278 C C . LEU A 1 161 ? -8.625 4.436 25.074 1.00 84.12 161 LEU A C 1
ATOM 1280 O O . LEU A 1 161 ? -8.092 5.509 25.368 1.00 84.12 161 LEU A O 1
ATOM 1284 N N . THR A 1 162 ? -8.758 3.450 25.958 1.00 85.31 162 THR A N 1
ATOM 1285 C CA . THR A 1 162 ? -8.273 3.606 27.331 1.00 85.31 162 THR A CA 1
ATOM 1286 C C . THR A 1 162 ? -6.746 3.462 27.394 1.00 85.31 162 THR A C 1
ATOM 1288 O O . THR A 1 162 ? -6.134 2.820 26.533 1.00 85.31 162 THR A O 1
ATOM 1291 N N . PRO A 1 163 ? -6.084 3.989 28.443 1.00 81.69 163 PRO A N 1
ATOM 1292 C CA . PRO A 1 163 ? -4.648 3.775 28.646 1.00 81.69 163 PRO A CA 1
ATOM 1293 C C . PRO A 1 163 ? -4.261 2.290 28.689 1.00 81.69 163 PRO A C 1
ATOM 1295 O O . PRO A 1 163 ? -3.171 1.922 28.256 1.00 81.69 163 PRO A O 1
ATOM 1298 N N . LYS A 1 164 ? -5.175 1.429 29.162 1.00 79.31 164 LYS A N 1
ATOM 1299 C CA . LYS A 1 164 ? -5.016 -0.030 29.174 1.00 79.31 164 LYS A CA 1
ATOM 1300 C C . LYS A 1 164 ? -4.886 -0.585 27.754 1.00 79.31 164 LYS A C 1
ATOM 1302 O O . LYS A 1 164 ? -3.960 -1.352 27.491 1.00 79.31 164 LYS A O 1
ATOM 1307 N N . PHE A 1 165 ? -5.748 -0.151 26.835 1.00 80.94 165 PHE A N 1
ATOM 1308 C CA . PHE A 1 165 ? -5.678 -0.539 25.426 1.00 80.94 165 PHE A CA 1
ATOM 1309 C C . PHE A 1 165 ? -4.394 -0.037 24.759 1.00 80.94 165 PHE A C 1
ATOM 1311 O O . PHE A 1 165 ? -3.683 -0.805 24.107 1.00 80.94 165 PHE A O 1
ATOM 1318 N N . LEU A 1 166 ? -4.045 1.236 24.972 1.00 80.69 166 LEU A N 1
ATOM 1319 C CA . LEU A 1 166 ? -2.822 1.822 24.415 1.00 80.69 166 LEU A CA 1
ATOM 1320 C C . LEU A 1 166 ? -1.572 1.071 24.899 1.00 80.69 166 LEU A C 1
ATOM 1322 O O . LEU A 1 166 ? -0.691 0.755 24.098 1.00 80.69 166 LEU A O 1
ATOM 1326 N N . GLN A 1 167 ? -1.522 0.697 26.181 1.00 80.94 167 GLN A N 1
ATOM 1327 C CA . GLN A 1 167 ? -0.424 -0.086 26.750 1.00 80.94 167 GLN A CA 1
ATOM 1328 C C . GLN A 1 167 ? -0.376 -1.519 26.197 1.00 80.94 167 GLN A C 1
ATOM 1330 O O . GLN A 1 167 ? 0.708 -1.998 25.851 1.00 80.94 167 GLN A O 1
ATOM 1335 N N . ALA A 1 168 ? -1.526 -2.190 26.069 1.00 76.25 168 ALA A N 1
ATOM 1336 C CA . ALA A 1 168 ? -1.618 -3.545 25.520 1.00 76.25 168 ALA A CA 1
ATOM 1337 C C . ALA A 1 168 ? -1.125 -3.615 24.063 1.00 76.25 168 ALA A C 1
ATOM 1339 O O . ALA A 1 168 ? -0.418 -4.552 23.689 1.00 76.25 168 ALA A O 1
ATOM 1340 N N . HIS A 1 169 ? -1.418 -2.581 23.269 1.00 71.12 169 HIS A N 1
ATOM 1341 C CA . HIS A 1 169 ? -1.021 -2.485 21.861 1.00 71.12 169 HIS A CA 1
ATOM 1342 C C . HIS A 1 169 ? 0.278 -1.692 21.623 1.00 71.12 169 HIS A C 1
ATOM 1344 O O . HIS A 1 169 ? 0.680 -1.514 20.472 1.00 71.12 169 HIS A O 1
ATOM 1350 N N . ARG A 1 170 ? 0.973 -1.259 22.689 1.00 73.88 170 ARG A N 1
ATOM 1351 C CA . ARG A 1 170 ? 2.217 -0.457 22.642 1.00 73.88 170 ARG A CA 1
ATOM 1352 C C . ARG A 1 170 ? 2.095 0.809 21.778 1.00 73.88 170 ARG A C 1
ATOM 1354 O O . ARG A 1 170 ? 3.018 1.157 21.040 1.00 73.88 170 ARG A O 1
ATOM 1361 N N . LEU A 1 171 ? 0.952 1.481 21.865 1.00 67.88 171 LEU A N 1
ATOM 1362 C CA . LEU A 1 171 ? 0.659 2.733 21.170 1.00 67.88 171 LEU A CA 1
ATOM 1363 C C . LEU A 1 171 ? 1.060 3.926 22.053 1.00 67.88 171 LEU A C 1
ATOM 1365 O O . LEU A 1 171 ? 0.969 3.855 23.278 1.00 67.88 171 LEU A O 1
ATOM 1369 N N . GLN A 1 172 ? 1.538 5.010 21.437 1.00 62.78 172 GLN A N 1
ATOM 1370 C CA . GLN A 1 172 ? 1.789 6.272 22.144 1.00 62.78 172 GLN A CA 1
ATOM 1371 C C . GLN A 1 172 ? 0.451 6.989 22.372 1.00 62.78 172 GLN A C 1
ATOM 1373 O O . GLN A 1 172 ? -0.394 6.956 21.481 1.00 62.78 172 GLN A O 1
ATOM 1378 N N . ALA A 1 173 ? 0.262 7.557 23.566 1.00 54.12 173 ALA A N 1
ATOM 1379 C CA . ALA A 1 173 ? -0.936 8.307 23.951 1.00 54.12 173 ALA A CA 1
ATOM 1380 C C . ALA A 1 173 ? -0.952 9.726 23.372 1.00 54.12 173 ALA A C 1
ATOM 1382 O O . ALA A 1 173 ? 0.153 10.290 23.190 1.00 54.12 173 ALA A O 1
#

Radius of gyration: 24.38 Å; chains: 1; bounding box: 56×32×67 Å

Secondary structure (DSSP, 8-state):
-------THHHHHHHHHHHHHHHHHHHHHHHHHHHHHHHHHH-TT--HHHHHHHHHHHHHHHHHHHHHHHHHHHHHHHHHHHHHHHH--S-HHHHHHHHHHHHHHHHT--SEEEHHHHHHHHHHTT-SS-HHHHHHHHHHHHHTTSEEEE--TTT--EEEE-HHHHHHTT---

Foldseek 3Di:
DDDDQQAPVRLVVQLVVLVCVLVVLVCCLVVCCVPVVVVLVPDPPNDPVNVVVVVVVSVVSVVVSVVSVVSSVVSVVLNVLLVVLVPPPDALLSSLLSLLLVVCVPVVDAQKDFPVVSVVVCSSSNHPQDPVSNVVSLVVCVVVVQWDWDDDPVGTIMIGGDPVSCVVSVHDD

Sequence (173 aa):
MRTFASTPGSARRRFIGSLVVTLGTWAVLLFSGWTTVPFFLNEERTSAVAWIMFGLIWLTILFGAVVFTMSTRDNWRDYQRVQLVKKHVGGSSDIMSAYLSSYHAIHNQPATFWFSHFHHWLDDQESNLDSGDALDAVHQLEESGDLAIERPSTGGLLLALTPKFLQAHRLQA